Protein AF-A0A6L7XJZ7-F1 (afdb_monomer_lite)

Foldseek 3Di:
DPPPPPVVVVLLLVLLLLLLLLLLLLVLCCVLPVDPLSVVLNVLSVVVNVVSVDDCVSSVVSSVVSVVVNVVCVVVVVVVVSVVSSVVSVVCSVVVND

Radius of gyration: 14.17 Å; chains: 1; bounding box: 45×24×31 Å

Structure (mmCIF, N/CA/C/O backbone):
data_AF-A0A6L7XJZ7-F1
#
_entry.id   AF-A0A6L7XJZ7-F1
#
loop_
_atom_site.group_PDB
_atom_site.id
_atom_site.type_symbol
_atom_site.label_atom_id
_atom_site.label_alt_id
_atom_site.label_comp_id
_atom_site.label_asym_id
_atom_site.label_entity_id
_atom_site.label_seq_id
_atom_site.pdbx_PDB_ins_code
_atom_site.Cartn_x
_atom_site.Cartn_y
_atom_site.Cartn_z
_atom_site.occupancy
_atom_site.B_iso_or_equiv
_atom_site.auth_seq_id
_atom_site.auth_comp_id
_atom_site.auth_asym_id
_atom_site.auth_atom_id
_atom_site.pdbx_PDB_model_num
ATOM 1 N N . MET A 1 1 ? -33.618 -12.053 13.896 1.00 39.66 1 MET A N 1
ATOM 2 C CA . MET A 1 1 ? -32.439 -11.313 14.393 1.00 39.66 1 MET A CA 1
ATOM 3 C C . MET A 1 1 ? -31.225 -11.813 13.624 1.00 39.66 1 MET A C 1
ATOM 5 O O . MET A 1 1 ? -30.716 -12.877 13.938 1.00 39.66 1 MET A O 1
ATOM 9 N N . THR A 1 2 ? -30.843 -11.123 12.552 1.00 51.75 2 THR A N 1
ATOM 10 C CA . THR A 1 2 ? -29.673 -11.455 11.719 1.00 51.75 2 THR A CA 1
ATOM 11 C C . THR A 1 2 ? -28.478 -10.741 12.333 1.00 51.75 2 THR A C 1
ATOM 13 O O . THR A 1 2 ? -28.584 -9.536 12.511 1.00 51.75 2 THR A O 1
ATOM 16 N N . ALA A 1 3 ? -27.410 -11.445 12.719 1.00 43.41 3 ALA A N 1
ATOM 17 C CA . ALA A 1 3 ? -26.246 -10.866 13.397 1.00 43.41 3 ALA A CA 1
ATOM 18 C C . ALA A 1 3 ? -25.547 -9.819 12.499 1.00 43.41 3 ALA A C 1
ATOM 20 O O . ALA A 1 3 ? -24.794 -10.208 11.606 1.00 43.41 3 ALA A O 1
ATOM 21 N N . PRO A 1 4 ? -25.753 -8.502 12.709 1.00 54.75 4 PRO A N 1
ATOM 22 C CA . PRO A 1 4 ? -25.182 -7.467 11.847 1.00 54.75 4 PRO A CA 1
ATOM 23 C C . PRO A 1 4 ? -23.680 -7.285 12.115 1.00 54.75 4 PRO A C 1
ATOM 25 O O . PRO A 1 4 ? -22.948 -6.805 11.262 1.00 54.75 4 PRO A O 1
ATOM 28 N N . GLY A 1 5 ? -23.204 -7.705 13.295 1.00 55.59 5 GLY A N 1
ATOM 29 C CA . GLY A 1 5 ? -21.840 -7.443 13.756 1.00 55.59 5 GLY A CA 1
ATOM 30 C C . GLY A 1 5 ? -20.738 -8.242 13.055 1.00 55.59 5 GLY A C 1
ATOM 31 O O . GLY A 1 5 ? -19.598 -7.792 13.049 1.00 55.59 5 GLY A O 1
ATOM 32 N N . LEU A 1 6 ? -21.041 -9.398 12.448 1.00 55.31 6 LEU A N 1
ATOM 33 C CA . LEU A 1 6 ? -20.004 -10.231 11.820 1.00 55.31 6 LEU A CA 1
ATOM 34 C C . LEU A 1 6 ? -19.610 -9.724 10.425 1.00 55.31 6 LEU A C 1
ATOM 36 O O . LEU A 1 6 ? -18.431 -9.725 10.087 1.00 55.31 6 LEU A O 1
ATOM 40 N N . ALA A 1 7 ? -20.585 -9.267 9.633 1.00 59.44 7 ALA A N 1
ATOM 41 C CA . ALA A 1 7 ? -20.337 -8.756 8.284 1.00 59.44 7 ALA A CA 1
ATOM 42 C C . ALA A 1 7 ? -19.469 -7.488 8.330 1.00 59.44 7 ALA A C 1
ATOM 44 O O . ALA A 1 7 ? -18.431 -7.430 7.678 1.00 59.44 7 ALA A O 1
ATOM 45 N N . THR A 1 8 ? -19.807 -6.548 9.216 1.00 64.56 8 THR A N 1
ATOM 46 C CA . THR A 1 8 ? -19.065 -5.290 9.382 1.00 64.56 8 THR A CA 1
ATOM 47 C C . THR A 1 8 ? -17.651 -5.509 9.929 1.00 64.56 8 THR A C 1
ATOM 49 O O . THR A 1 8 ? -16.721 -4.805 9.540 1.00 64.56 8 THR A O 1
ATOM 52 N N . ALA A 1 9 ? -17.447 -6.507 10.797 1.00 59.72 9 ALA A N 1
ATOM 53 C CA . ALA A 1 9 ? -16.117 -6.847 11.305 1.00 59.72 9 ALA A CA 1
ATOM 54 C C . ALA A 1 9 ? -15.210 -7.445 10.215 1.00 59.72 9 ALA A C 1
ATOM 56 O O . ALA A 1 9 ? -14.032 -7.097 10.139 1.00 59.72 9 ALA A O 1
ATOM 57 N N . VAL A 1 10 ? -15.753 -8.297 9.337 1.00 66.38 10 VAL A N 1
ATOM 58 C CA . VAL A 1 10 ? -15.009 -8.869 8.201 1.00 66.38 10 VAL A CA 1
ATOM 59 C C . VAL A 1 10 ? -14.686 -7.798 7.160 1.00 66.38 10 VAL A C 1
ATOM 61 O O . VAL A 1 10 ? -13.556 -7.749 6.676 1.00 66.38 10 VAL A O 1
ATOM 64 N N . GLU A 1 11 ? -15.631 -6.904 6.860 1.00 69.69 11 GLU A N 1
ATOM 65 C CA . GLU A 1 11 ? -15.401 -5.755 5.975 1.00 69.69 11 GLU A CA 1
ATOM 66 C C . GLU A 1 11 ? -14.305 -4.837 6.534 1.00 69.69 11 GLU A C 1
ATOM 68 O O . GLU A 1 11 ? -13.398 -4.442 5.803 1.00 69.69 11 GLU A O 1
ATOM 73 N N . THR A 1 12 ? -14.314 -4.579 7.846 1.00 73.56 12 THR A N 1
ATOM 74 C CA . THR A 1 12 ? -13.287 -3.768 8.520 1.00 73.56 12 THR A CA 1
ATOM 75 C C . THR A 1 12 ? -11.917 -4.452 8.502 1.00 73.56 12 THR A C 1
ATOM 77 O O . THR A 1 12 ? -10.911 -3.797 8.232 1.00 73.56 12 THR A O 1
ATOM 80 N N . ALA A 1 13 ? -11.855 -5.768 8.727 1.00 71.88 13 ALA A N 1
ATOM 81 C CA . ALA A 1 13 ? -10.607 -6.529 8.667 1.00 71.88 13 ALA A CA 1
ATOM 82 C C . ALA A 1 13 ? -10.023 -6.571 7.244 1.00 71.88 13 ALA A C 1
ATOM 84 O O . ALA A 1 13 ? -8.824 -6.362 7.060 1.00 71.88 13 ALA A O 1
ATOM 85 N N . ALA A 1 14 ? -10.863 -6.785 6.226 1.00 80.25 14 ALA A N 1
ATOM 86 C CA . ALA A 1 14 ? -10.446 -6.754 4.826 1.00 80.25 14 ALA A CA 1
ATOM 87 C C . ALA A 1 14 ? -9.974 -5.352 4.410 1.00 80.25 14 ALA A C 1
ATOM 89 O O . ALA A 1 14 ? -8.941 -5.214 3.752 1.00 80.25 14 ALA A O 1
ATOM 90 N N . HIS A 1 15 ? -10.687 -4.311 4.846 1.00 83.12 15 HIS A N 1
ATOM 91 C CA . HIS A 1 15 ? -10.302 -2.924 4.613 1.00 83.12 15 HIS A CA 1
ATOM 92 C C . HIS A 1 15 ? -8.965 -2.588 5.288 1.00 83.12 15 HIS A C 1
ATOM 94 O O . HIS A 1 15 ? -8.067 -2.036 4.652 1.00 83.12 15 HIS A O 1
ATOM 100 N N . GLY A 1 16 ? -8.786 -2.997 6.545 1.00 82.56 16 GLY A N 1
ATOM 101 C CA . GLY A 1 16 ? -7.538 -2.824 7.280 1.00 82.56 16 GLY A CA 1
ATOM 102 C C . GLY A 1 16 ? -6.355 -3.539 6.628 1.00 82.56 16 GLY A C 1
ATOM 103 O O . GLY A 1 16 ? -5.291 -2.944 6.458 1.00 82.56 16 GLY A O 1
ATOM 104 N N . ALA A 1 17 ? -6.553 -4.778 6.169 1.00 85.56 17 ALA A N 1
ATOM 105 C CA . ALA A 1 17 ? -5.543 -5.525 5.422 1.00 85.56 17 ALA A CA 1
ATOM 106 C C . ALA A 1 17 ? -5.196 -4.854 4.080 1.00 85.56 17 ALA A C 1
ATOM 108 O O . ALA A 1 17 ? -4.036 -4.857 3.666 1.00 85.56 17 ALA A O 1
ATOM 109 N N . HIS A 1 18 ? -6.169 -4.242 3.401 1.00 88.62 18 HIS A N 1
ATOM 110 C CA . HIS A 1 18 ? -5.912 -3.489 2.176 1.00 88.62 18 HIS A CA 1
ATOM 111 C C . HIS A 1 18 ? -5.090 -2.216 2.437 1.00 88.62 18 HIS A C 1
ATOM 113 O O . HIS A 1 18 ? -4.105 -1.973 1.739 1.00 88.62 18 HIS A O 1
ATOM 119 N N . LEU A 1 19 ? -5.428 -1.439 3.474 1.00 87.62 19 LEU A N 1
ATOM 120 C CA . LEU A 1 19 ? -4.651 -0.261 3.886 1.00 87.62 19 LEU A CA 1
ATOM 121 C C . LEU A 1 19 ? -3.211 -0.639 4.261 1.00 87.62 19 LEU A C 1
ATOM 123 O O . LEU A 1 19 ? -2.261 0.019 3.835 1.00 87.62 19 LEU A O 1
ATOM 127 N N . ALA A 1 20 ? -3.046 -1.737 4.998 1.00 89.25 20 ALA A N 1
ATOM 128 C CA . ALA A 1 20 ? -1.749 -2.301 5.350 1.00 89.25 20 ALA A CA 1
ATOM 129 C C . ALA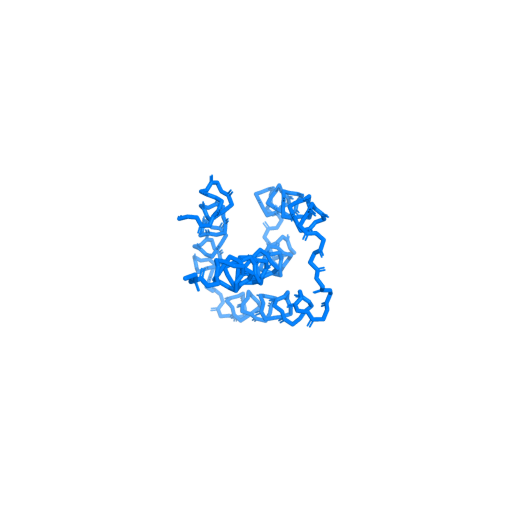 A 1 20 ? -0.937 -2.709 4.105 1.00 89.25 20 ALA A C 1
ATOM 131 O O . ALA A 1 20 ? 0.235 -2.351 3.972 1.00 89.25 20 ALA A O 1
ATOM 132 N N . TRP A 1 21 ? -1.570 -3.380 3.139 1.00 92.81 21 TRP A N 1
ATOM 133 C CA . TRP A 1 21 ? -0.941 -3.713 1.858 1.00 92.81 21 TRP A CA 1
ATOM 134 C C . TRP A 1 21 ? -0.483 -2.461 1.099 1.00 92.81 21 TRP A C 1
ATOM 136 O O . TRP A 1 21 ? 0.656 -2.400 0.627 1.00 92.81 21 TRP A O 1
ATOM 146 N N . CYS A 1 22 ? -1.331 -1.434 1.042 1.00 92.50 22 CYS A N 1
ATOM 147 C CA . CYS A 1 22 ? -1.006 -0.157 0.417 1.00 92.50 22 CYS A CA 1
ATOM 148 C C . CYS A 1 22 ? 0.168 0.558 1.090 1.00 92.50 22 CYS A C 1
ATOM 150 O O . CYS A 1 22 ? 0.975 1.184 0.397 1.00 92.50 22 CYS A O 1
ATOM 152 N N . ALA A 1 23 ? 0.310 0.435 2.412 1.00 89.88 23 ALA A N 1
ATOM 153 C CA . ALA A 1 23 ? 1.465 0.963 3.130 1.00 89.88 23 ALA A CA 1
ATOM 154 C C . ALA A 1 23 ? 2.745 0.246 2.684 1.00 89.88 23 ALA A C 1
ATOM 156 O O . ALA A 1 23 ? 3.703 0.903 2.285 1.00 89.88 23 ALA A O 1
ATOM 157 N N . GLY A 1 24 ? 2.732 -1.088 2.629 1.00 91.12 24 GLY A N 1
ATOM 158 C CA . GLY A 1 24 ? 3.881 -1.866 2.159 1.00 91.12 24 GLY A CA 1
ATOM 159 C C . GLY A 1 24 ? 4.319 -1.519 0.730 1.00 91.12 24 GLY A C 1
ATOM 160 O O . GLY A 1 24 ? 5.511 -1.364 0.469 1.00 91.12 24 GLY A O 1
ATOM 161 N N . VAL A 1 25 ? 3.368 -1.342 -0.193 1.00 91.38 25 VAL A N 1
ATOM 162 C CA . VAL A 1 25 ? 3.672 -0.921 -1.574 1.00 91.38 25 VAL A CA 1
ATOM 163 C C . VAL A 1 25 ? 4.264 0.488 -1.618 1.00 91.38 25 VAL A C 1
ATOM 165 O O . VAL A 1 25 ? 5.249 0.721 -2.318 1.00 91.38 25 VAL A O 1
ATOM 168 N N . SER A 1 26 ? 3.682 1.420 -0.859 1.00 90.19 26 SER A N 1
ATOM 169 C CA . SER A 1 26 ? 4.112 2.822 -0.828 1.00 90.19 26 SER A CA 1
ATOM 170 C C . SER A 1 26 ? 5.510 2.998 -0.237 1.00 90.19 26 SER A C 1
ATOM 172 O O . SER A 1 26 ? 6.241 3.866 -0.699 1.00 90.19 26 SER A O 1
ATOM 174 N N . GLU A 1 27 ? 5.903 2.168 0.736 1.00 90.12 27 GLU A N 1
ATOM 175 C CA . GLU A 1 27 ? 7.257 2.171 1.315 1.00 90.12 27 GLU A CA 1
ATOM 176 C C . GLU A 1 27 ? 8.309 1.903 0.239 1.00 90.12 27 GLU A C 1
ATOM 178 O O . GLU A 1 27 ? 9.172 2.736 -0.023 1.00 90.12 27 GLU A O 1
ATOM 183 N N . VAL A 1 28 ? 8.168 0.773 -0.456 1.00 89.38 28 VAL A N 1
ATOM 184 C CA . VAL A 1 28 ? 9.111 0.351 -1.497 1.00 89.38 28 VAL A CA 1
ATOM 185 C C . VAL A 1 28 ? 9.105 1.327 -2.668 1.00 89.38 28 VAL A C 1
ATOM 187 O O . VAL A 1 28 ? 10.154 1.638 -3.225 1.00 89.38 28 VAL A O 1
ATOM 190 N N . ALA A 1 29 ? 7.933 1.838 -3.047 1.00 85.50 29 ALA A N 1
ATOM 191 C CA . ALA A 1 29 ? 7.848 2.820 -4.118 1.00 85.50 29 ALA A CA 1
ATOM 192 C C . ALA A 1 29 ? 8.508 4.158 -3.755 1.00 85.50 29 ALA A C 1
ATOM 194 O O . ALA A 1 29 ? 9.094 4.804 -4.625 1.00 85.50 29 ALA A O 1
ATOM 195 N N . SER A 1 30 ? 8.434 4.563 -2.484 1.00 84.62 30 SER A N 1
ATOM 196 C CA . SER A 1 30 ? 9.122 5.754 -1.986 1.00 84.62 30 SER A CA 1
ATOM 197 C C . SER A 1 30 ? 10.639 5.589 -2.055 1.00 84.62 30 SER A C 1
ATOM 199 O O . SER A 1 30 ? 11.319 6.527 -2.456 1.00 84.62 30 SER A O 1
ATOM 201 N N . GLU A 1 31 ? 11.160 4.409 -1.706 1.00 84.00 31 GLU A N 1
ATOM 202 C CA . GLU A 1 31 ? 12.593 4.091 -1.789 1.00 84.00 31 GLU A CA 1
ATOM 203 C C . GLU A 1 31 ? 13.096 4.045 -3.238 1.00 84.00 31 GLU A C 1
ATOM 205 O O . GLU A 1 31 ? 14.179 4.541 -3.535 1.00 84.00 31 GLU A O 1
ATOM 210 N N . ALA A 1 32 ? 12.314 3.453 -4.145 1.00 74.62 32 ALA A N 1
ATOM 211 C CA . ALA A 1 32 ? 12.732 3.232 -5.528 1.00 74.62 32 ALA A CA 1
ATOM 212 C C . ALA A 1 32 ? 12.680 4.495 -6.401 1.00 74.62 32 ALA A C 1
ATOM 214 O O . ALA A 1 32 ? 13.441 4.602 -7.359 1.00 74.62 32 ALA A O 1
ATOM 215 N N . SER A 1 33 ? 11.760 5.422 -6.116 1.00 64.62 33 SER A N 1
ATOM 216 C CA . SER A 1 33 ? 11.384 6.471 -7.072 1.00 64.62 33 SER A CA 1
ATOM 217 C C . SER A 1 33 ? 11.499 7.902 -6.536 1.00 64.62 33 SER A C 1
ATOM 219 O O . SER A 1 33 ? 11.1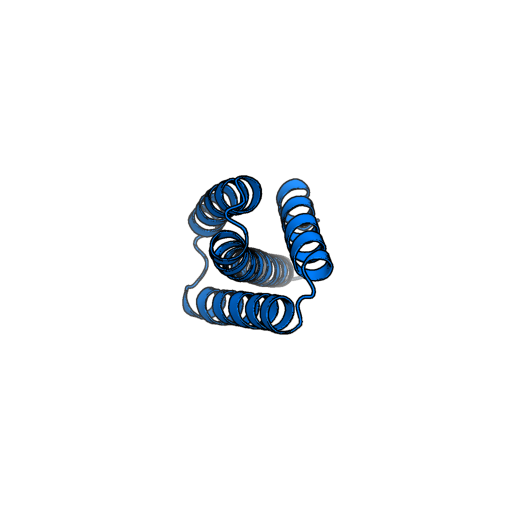06 8.817 -7.260 1.00 64.62 33 SER A O 1
ATOM 221 N N . ASP A 1 34 ? 11.957 8.100 -5.291 1.00 61.38 34 ASP A N 1
ATOM 222 C CA . ASP A 1 34 ? 12.018 9.402 -4.592 1.00 61.38 34 ASP A CA 1
ATOM 223 C C . ASP A 1 34 ? 10.750 10.257 -4.818 1.00 61.38 34 ASP A C 1
ATOM 225 O O . ASP A 1 34 ? 10.770 11.441 -5.163 1.00 61.38 34 ASP A O 1
ATOM 229 N N . SER A 1 35 ? 9.588 9.599 -4.749 1.00 65.50 35 SER A N 1
ATOM 230 C CA . SER A 1 35 ? 8.328 10.187 -5.197 1.00 65.50 35 SER A CA 1
ATOM 231 C C . SER A 1 35 ? 7.605 10.861 -4.038 1.00 65.50 35 SER A C 1
ATOM 233 O O . SER A 1 35 ? 7.091 10.191 -3.140 1.00 65.50 35 SER A O 1
ATOM 235 N N . ALA A 1 36 ? 7.448 12.187 -4.110 1.00 72.94 36 ALA A N 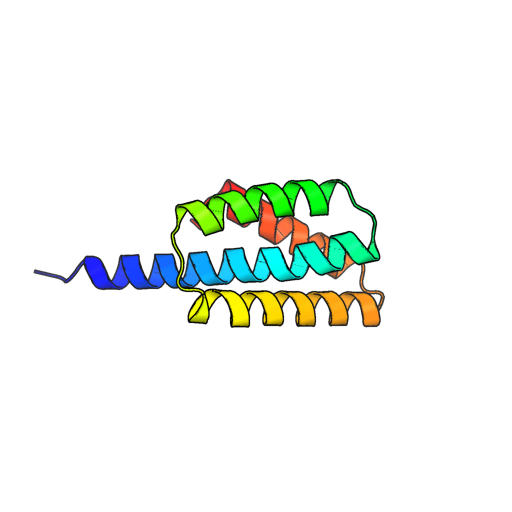1
ATOM 236 C CA . ALA A 1 36 ? 6.616 12.954 -3.176 1.00 72.94 36 ALA A CA 1
ATOM 237 C C . ALA A 1 36 ? 5.199 12.358 -3.012 1.00 72.94 36 ALA A C 1
ATOM 239 O O . ALA A 1 36 ? 4.618 12.411 -1.928 1.00 72.94 36 ALA A O 1
ATOM 240 N N . ALA A 1 37 ? 4.662 11.724 -4.063 1.00 71.31 37 ALA A N 1
ATOM 241 C CA . ALA A 1 37 ? 3.360 11.064 -4.034 1.00 71.31 37 ALA A CA 1
ATOM 242 C C .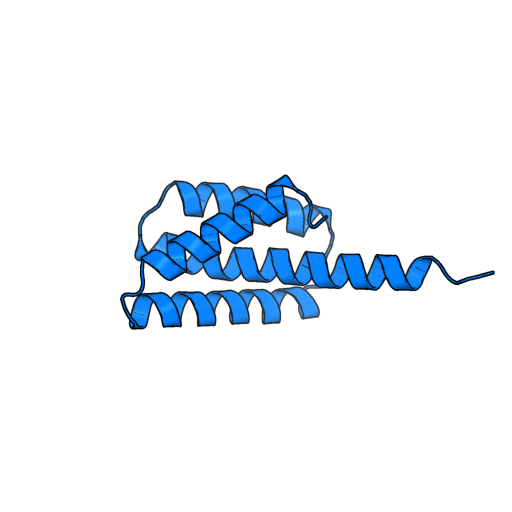 ALA A 1 37 ? 3.323 9.827 -3.117 1.00 71.31 37 ALA A C 1
ATOM 244 O O . ALA A 1 37 ? 2.310 9.608 -2.450 1.00 71.31 37 ALA A O 1
ATOM 245 N N . ALA A 1 38 ? 4.404 9.041 -3.058 1.00 77.75 38 ALA A N 1
ATOM 246 C CA . ALA A 1 38 ? 4.506 7.878 -2.177 1.00 77.75 38 ALA A CA 1
ATOM 247 C C . ALA A 1 38 ? 4.606 8.309 -0.703 1.00 77.75 38 ALA A C 1
ATOM 249 O O . ALA A 1 38 ? 3.905 7.759 0.147 1.00 77.75 38 ALA A O 1
ATOM 250 N N . SER A 1 39 ? 5.372 9.368 -0.417 1.00 77.50 39 SER A N 1
ATOM 251 C CA . SER A 1 39 ? 5.491 9.955 0.926 1.00 77.50 39 SER A CA 1
ATOM 252 C C . SER A 1 39 ? 4.168 10.525 1.447 1.00 77.50 39 SER A C 1
ATOM 254 O O . SER A 1 39 ? 3.771 10.235 2.576 1.00 77.50 39 SER A O 1
ATOM 256 N N . THR A 1 40 ? 3.436 11.298 0.630 1.00 83.25 40 THR A N 1
ATOM 257 C CA . THR A 1 40 ? 2.102 11.804 1.011 1.00 83.25 40 THR A CA 1
ATOM 258 C C . THR A 1 40 ? 1.124 10.661 1.285 1.00 83.25 40 THR A C 1
ATOM 260 O O . THR A 1 40 ? 0.370 10.710 2.259 1.00 83.25 40 THR A O 1
ATOM 263 N N . LEU A 1 41 ? 1.151 9.615 0.454 1.00 82.19 41 LEU A N 1
ATOM 264 C CA . LEU A 1 41 ? 0.293 8.445 0.615 1.00 82.19 41 LEU A CA 1
ATOM 265 C C . LEU A 1 41 ? 0.614 7.678 1.907 1.00 82.19 41 LEU A C 1
ATOM 267 O O . LEU A 1 41 ? -0.303 7.314 2.640 1.00 82.19 41 LEU A O 1
ATOM 271 N N . MET A 1 42 ? 1.897 7.507 2.235 1.00 82.38 42 MET A N 1
ATOM 272 C CA . MET A 1 42 ? 2.335 6.859 3.474 1.00 82.38 42 MET A CA 1
ATOM 273 C C . MET A 1 42 ? 1.832 7.572 4.731 1.00 82.38 42 MET A C 1
ATOM 275 O O . MET A 1 42 ? 1.325 6.924 5.649 1.00 82.38 42 MET A O 1
ATOM 279 N N . SER A 1 43 ? 1.925 8.903 4.773 1.00 84.88 43 SER A N 1
ATOM 280 C CA . SER A 1 43 ? 1.406 9.688 5.899 1.00 84.88 43 SER A CA 1
ATOM 281 C C . SER A 1 43 ? -0.102 9.494 6.078 1.00 84.88 43 SER A C 1
ATOM 283 O O . SER A 1 43 ? -0.564 9.266 7.195 1.00 84.88 43 SER A O 1
ATOM 285 N N . ALA A 1 44 ? -0.868 9.506 4.983 1.00 83.88 44 ALA A N 1
ATOM 286 C CA . ALA A 1 44 ? -2.312 9.286 5.028 1.00 83.88 44 ALA A CA 1
ATOM 287 C C . ALA A 1 44 ? -2.679 7.864 5.495 1.00 83.88 44 ALA A C 1
ATOM 289 O O . ALA A 1 44 ? -3.598 7.690 6.298 1.00 83.88 44 ALA A O 1
ATOM 290 N N . LEU A 1 45 ? -1.935 6.852 5.038 1.00 83.19 45 LEU A N 1
ATOM 291 C CA . LEU A 1 45 ? -2.135 5.454 5.424 1.00 83.19 45 LEU A CA 1
ATOM 292 C C . LEU A 1 45 ? -1.835 5.219 6.906 1.00 83.19 45 LEU A C 1
ATOM 294 O O . LEU A 1 45 ? -2.627 4.572 7.586 1.00 83.19 45 LEU A O 1
ATOM 298 N N . ARG A 1 46 ? -0.741 5.784 7.433 1.00 82.62 46 ARG A N 1
ATOM 299 C CA . ARG A 1 46 ? -0.392 5.665 8.858 1.00 82.62 46 ARG A CA 1
ATOM 300 C C . ARG A 1 46 ? -1.458 6.268 9.768 1.00 82.62 46 ARG A C 1
ATOM 302 O O . ARG A 1 46 ? -1.810 5.638 10.761 1.00 82.62 46 ARG A O 1
ATOM 309 N N . MET A 1 47 ? -2.004 7.436 9.415 1.00 83.56 47 MET A N 1
ATOM 310 C CA . MET A 1 47 ? -3.109 8.029 10.180 1.00 83.56 47 MET A CA 1
ATOM 311 C C . MET A 1 47 ? -4.335 7.110 10.187 1.00 83.56 47 MET A C 1
ATOM 313 O O . MET A 1 47 ? -4.861 6.811 11.254 1.00 83.56 47 MET A O 1
ATOM 317 N N . ARG A 1 48 ? -4.749 6.589 9.022 1.00 81.12 48 ARG A N 1
ATOM 318 C CA . ARG A 1 48 ? -5.921 5.702 8.928 1.00 81.12 48 ARG A CA 1
ATOM 319 C C . ARG A 1 48 ? -5.743 4.365 9.639 1.00 81.12 48 ARG A C 1
ATOM 321 O O . ARG A 1 48 ? -6.668 3.911 10.300 1.00 81.12 48 ARG A O 1
ATOM 328 N N . ILE A 1 49 ? -4.568 3.746 9.544 1.00 78.62 49 ILE A N 1
ATOM 329 C CA . ILE A 1 49 ? -4.268 2.501 10.267 1.00 78.62 49 ILE A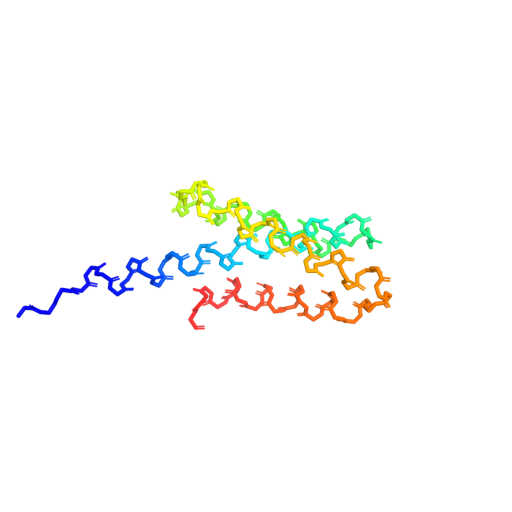 CA 1
ATOM 330 C C . ILE A 1 49 ? -4.300 2.743 11.784 1.00 78.62 49 ILE A C 1
ATOM 332 O O . ILE A 1 49 ? -4.871 1.934 12.513 1.00 78.62 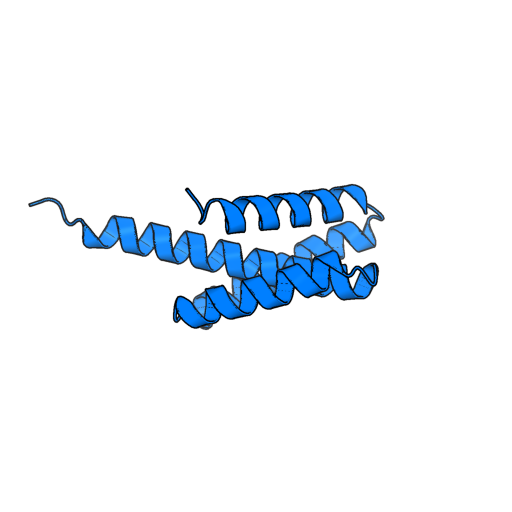49 ILE A O 1
ATOM 336 N N . GLY A 1 50 ? -3.746 3.869 12.252 1.00 76.56 50 GLY A N 1
ATOM 337 C CA . GLY A 1 50 ? -3.775 4.256 13.665 1.00 76.56 50 GLY A CA 1
ATOM 338 C C . GLY A 1 50 ? -5.186 4.536 14.195 1.00 76.56 50 GLY A C 1
ATOM 339 O O . GLY A 1 50 ? -5.510 4.126 15.307 1.00 76.56 50 GLY A O 1
ATOM 340 N N . GLU A 1 51 ? -6.043 5.175 13.394 1.00 82.50 51 GLU A N 1
ATOM 341 C CA . GLU A 1 51 ? -7.458 5.407 13.730 1.00 82.50 51 GLU A CA 1
ATOM 342 C C . GLU A 1 51 ? -8.254 4.103 13.866 1.00 82.50 51 GLU A C 1
ATOM 344 O O . GLU A 1 51 ? -9.119 3.995 14.731 1.00 82.50 51 GLU A O 1
ATOM 349 N N . LEU A 1 52 ? -7.962 3.111 13.021 1.00 75.69 52 LEU A N 1
ATOM 350 C CA . LEU A 1 52 ? -8.699 1.847 12.977 1.00 75.69 52 LEU A CA 1
ATOM 351 C C . LEU A 1 52 ? -8.283 0.848 14.069 1.00 75.69 52 LEU A C 1
ATOM 353 O O . LEU A 1 52 ? -8.905 -0.207 14.162 1.00 75.69 52 LEU A O 1
ATOM 357 N N . GLN A 1 53 ? -7.256 1.160 14.875 1.00 77.50 53 GLN A N 1
ATOM 358 C CA . GLN A 1 53 ? -6.721 0.288 15.937 1.00 77.50 53 GLN A CA 1
ATOM 359 C C . GLN A 1 53 ? -6.586 -1.181 15.494 1.00 77.50 53 GLN A C 1
ATOM 361 O O . GLN A 1 53 ? -6.966 -2.106 16.211 1.00 77.50 53 GLN A O 1
ATOM 366 N N . LEU A 1 54 ? -6.088 -1.390 14.273 1.00 71.75 54 LEU A N 1
ATOM 367 C CA . LEU A 1 54 ? -5.996 -2.718 13.674 1.00 71.75 54 LEU A CA 1
ATOM 368 C C . LEU A 1 54 ? -4.985 -3.584 14.431 1.00 71.75 54 LEU A C 1
ATOM 370 O O . LEU A 1 54 ? -3.908 -3.119 14.803 1.00 71.75 54 LEU A O 1
ATOM 374 N N . ASP A 1 55 ? -5.322 -4.860 14.610 1.00 78.75 55 ASP A N 1
ATOM 375 C CA . ASP A 1 55 ? -4.423 -5.835 15.220 1.00 78.75 55 ASP A CA 1
ATOM 376 C C . ASP A 1 55 ? -3.163 -6.013 14.354 1.00 78.75 55 ASP A C 1
ATOM 378 O O . ASP A 1 55 ? -3.245 -6.381 13.176 1.00 78.75 55 ASP A O 1
ATOM 382 N N . ALA A 1 56 ? -1.990 -5.770 14.947 1.00 77.12 56 ALA A N 1
ATOM 383 C CA . ALA A 1 56 ? -0.697 -5.889 14.278 1.00 77.12 56 ALA A CA 1
ATOM 384 C C . ALA A 1 56 ? -0.481 -7.279 13.651 1.00 77.12 56 ALA A C 1
ATOM 386 O O . ALA A 1 56 ? 0.085 -7.383 12.565 1.00 77.12 56 ALA A O 1
ATOM 387 N N . SER A 1 57 ? -1.021 -8.341 14.262 1.00 80.94 57 SER A N 1
ATOM 388 C CA . SER A 1 57 ? -0.924 -9.711 13.740 1.00 80.94 57 SER A CA 1
ATOM 389 C C . SER A 1 57 ? -1.600 -9.899 12.376 1.00 80.94 57 SER A C 1
ATOM 391 O O . SER A 1 57 ? -1.224 -10.797 11.621 1.00 80.94 57 SER A O 1
ATOM 393 N N . LEU A 1 58 ? -2.565 -9.040 12.031 1.00 75.25 58 LEU A N 1
ATOM 394 C CA . LEU A 1 58 ? -3.239 -9.015 10.730 1.00 75.25 58 LEU A CA 1
ATOM 395 C C . LEU A 1 58 ? -2.622 -7.981 9.779 1.00 75.25 58 LEU A C 1
ATOM 397 O O . LEU A 1 58 ? -2.618 -8.181 8.562 1.00 75.25 58 LEU A O 1
ATOM 401 N N . VAL A 1 59 ? -2.092 -6.887 10.328 1.00 82.19 59 VAL A N 1
ATOM 402 C CA . VAL A 1 59 ? -1.486 -5.783 9.571 1.00 82.19 59 VAL A CA 1
ATOM 403 C C . VAL A 1 59 ? -0.114 -6.168 9.022 1.00 82.19 59 VAL A C 1
ATOM 405 O O . VAL A 1 59 ? 0.123 -6.004 7.824 1.00 82.19 59 VAL A O 1
ATOM 408 N N . ASP A 1 60 ? 0.770 -6.727 9.847 1.00 88.19 60 ASP A N 1
ATOM 409 C CA . ASP A 1 60 ? 2.161 -7.009 9.469 1.00 88.19 60 ASP A CA 1
ATOM 410 C C . ASP A 1 60 ? 2.276 -7.951 8.255 1.00 88.19 60 ASP A C 1
ATOM 412 O O . ASP A 1 60 ? 3.005 -7.626 7.310 1.00 88.19 60 ASP A O 1
ATOM 416 N N . PRO A 1 61 ? 1.517 -9.067 8.164 1.00 90.44 61 PRO A N 1
ATOM 417 C CA . PRO A 1 61 ? 1.564 -9.932 6.985 1.00 90.44 61 PRO A CA 1
ATOM 418 C C . PRO A 1 61 ? 1.103 -9.223 5.708 1.00 90.44 61 PRO A C 1
ATOM 420 O O . PRO A 1 61 ? 1.620 -9.493 4.620 1.00 90.44 61 PRO A O 1
ATOM 423 N N . ALA A 1 62 ? 0.124 -8.322 5.818 1.00 89.25 62 ALA A N 1
ATOM 424 C CA . ALA A 1 62 ? -0.393 -7.571 4.683 1.00 89.25 62 ALA A CA 1
ATOM 425 C C . ALA A 1 62 ? 0.606 -6.506 4.209 1.00 89.25 62 ALA A C 1
ATOM 427 O O . ALA A 1 62 ? 0.825 -6.384 2.999 1.00 89.25 62 ALA A O 1
ATOM 428 N N . VAL A 1 63 ? 1.269 -5.814 5.143 1.00 91.00 63 VAL A N 1
ATOM 429 C CA . VAL A 1 63 ? 2.382 -4.898 4.855 1.00 91.00 63 VAL A CA 1
ATOM 430 C C . VAL A 1 63 ? 3.498 -5.638 4.119 1.00 91.00 63 VAL A C 1
ATOM 432 O O . VAL A 1 63 ? 3.883 -5.236 3.020 1.00 91.00 63 VAL A O 1
ATOM 435 N N . GLU A 1 64 ? 3.972 -6.762 4.658 1.00 94.31 64 GLU A N 1
ATOM 436 C CA . GLU A 1 64 ? 5.054 -7.542 4.046 1.00 94.31 64 GLU A CA 1
ATOM 437 C C . GLU A 1 64 ? 4.669 -8.101 2.669 1.00 94.31 64 GLU A C 1
ATOM 439 O O . GLU A 1 64 ? 5.477 -8.109 1.732 1.00 94.31 64 GLU A O 1
ATOM 444 N N . LYS A 1 65 ? 3.405 -8.502 2.492 1.00 93.56 65 LYS A N 1
ATOM 445 C CA . LYS A 1 65 ? 2.867 -8.887 1.180 1.00 93.56 65 LYS A CA 1
ATOM 446 C C . LYS A 1 65 ? 2.903 -7.719 0.188 1.00 93.56 65 LYS A C 1
ATOM 448 O O . LYS A 1 65 ? 3.271 -7.927 -0.970 1.00 93.56 65 LYS A O 1
ATOM 453 N N . GLY A 1 66 ? 2.546 -6.512 0.626 1.00 93.06 66 GLY A N 1
ATOM 454 C CA . GLY A 1 66 ? 2.633 -5.286 -0.171 1.00 93.06 66 GLY A CA 1
ATOM 455 C C . GLY A 1 66 ? 4.063 -4.976 -0.599 1.00 93.06 66 GLY A C 1
ATOM 456 O O . GLY A 1 66 ? 4.328 -4.808 -1.791 1.00 93.06 66 GLY A O 1
ATOM 457 N N . LYS A 1 67 ? 5.007 -5.019 0.349 1.00 93.88 67 LYS A N 1
ATOM 458 C CA . LYS A 1 67 ? 6.437 -4.818 0.072 1.00 93.88 67 LYS A CA 1
ATOM 459 C C . LYS A 1 67 ? 6.957 -5.821 -0.947 1.00 93.88 67 LYS A C 1
ATOM 461 O O . LYS A 1 67 ? 7.624 -5.440 -1.905 1.00 93.88 67 LYS A O 1
ATOM 466 N N . ARG A 1 68 ? 6.630 -7.108 -0.785 1.00 95.19 68 ARG A N 1
ATOM 467 C CA . ARG A 1 68 ? 7.065 -8.159 -1.716 1.00 95.19 68 ARG A CA 1
ATOM 468 C C . ARG A 1 68 ? 6.537 -7.927 -3.133 1.00 95.19 68 ARG A C 1
ATOM 470 O O . ARG A 1 68 ? 7.299 -8.082 -4.082 1.00 95.19 68 ARG A O 1
ATOM 477 N N . ALA A 1 69 ? 5.267 -7.543 -3.277 1.00 92.56 69 ALA A N 1
ATOM 478 C CA . ALA A 1 69 ? 4.678 -7.237 -4.579 1.00 92.56 69 ALA A CA 1
ATOM 479 C C . ALA A 1 69 ? 5.372 -6.039 -5.246 1.00 92.56 69 ALA A C 1
ATOM 481 O O . ALA A 1 69 ? 5.798 -6.139 -6.393 1.00 92.56 69 ALA A O 1
ATOM 482 N N . ALA A 1 70 ? 5.565 -4.943 -4.508 1.00 90.25 70 ALA A N 1
ATOM 483 C CA . ALA A 1 70 ? 6.247 -3.757 -5.017 1.00 90.25 70 ALA A CA 1
ATOM 484 C C . ALA A 1 70 ? 7.707 -4.032 -5.403 1.00 90.25 70 ALA A C 1
ATOM 486 O O . ALA A 1 70 ? 8.149 -3.610 -6.470 1.00 90.25 70 ALA A O 1
ATOM 487 N N . ARG A 1 71 ? 8.437 -4.807 -4.589 1.00 92.19 71 ARG A N 1
ATOM 488 C CA . ARG A 1 71 ? 9.807 -5.238 -4.910 1.00 92.19 71 ARG A CA 1
ATOM 489 C C . ARG A 1 71 ? 9.852 -6.100 -6.165 1.00 92.19 71 ARG A C 1
ATOM 491 O O . ARG A 1 71 ? 10.779 -5.952 -6.949 1.00 92.19 71 ARG A O 1
ATOM 498 N N . ALA A 1 72 ? 8.863 -6.969 -6.379 1.00 93.19 72 ALA A N 1
ATOM 499 C CA . ALA A 1 72 ? 8.776 -7.764 -7.600 1.00 93.19 72 ALA A CA 1
ATOM 500 C C . ALA A 1 72 ? 8.542 -6.885 -8.841 1.00 93.19 72 ALA A C 1
ATOM 502 O O . ALA A 1 72 ? 9.190 -7.109 -9.858 1.00 93.19 72 ALA A O 1
ATOM 503 N N . TYR A 1 73 ? 7.683 -5.860 -8.754 1.00 89.44 73 TYR A N 1
ATOM 504 C CA . TYR A 1 73 ? 7.492 -4.899 -9.849 1.00 89.44 73 TYR A CA 1
ATOM 505 C C . TYR A 1 73 ? 8.773 -4.115 -10.147 1.00 89.44 73 TYR A C 1
ATOM 507 O O . TYR A 1 73 ? 9.169 -4.011 -11.304 1.00 89.44 73 TYR A O 1
ATOM 515 N N . ALA A 1 74 ? 9.456 -3.625 -9.107 1.00 87.00 74 ALA A N 1
ATOM 516 C CA . ALA A 1 74 ? 10.721 -2.910 -9.255 1.00 87.00 74 ALA A CA 1
ATOM 517 C C . ALA A 1 74 ? 11.820 -3.806 -9.854 1.00 87.00 74 ALA A C 1
ATOM 519 O O . ALA A 1 74 ? 12.512 -3.393 -10.780 1.00 87.00 74 ALA A O 1
ATOM 520 N N . ALA A 1 75 ? 11.941 -5.054 -9.389 1.00 89.44 75 ALA A N 1
ATOM 521 C CA . ALA A 1 75 ? 12.901 -6.022 -9.922 1.00 89.44 75 ALA A CA 1
ATOM 522 C C . ALA A 1 75 ? 12.617 -6.405 -11.385 1.00 89.44 75 ALA A C 1
ATOM 524 O O . ALA A 1 75 ? 13.546 -6.718 -12.124 1.00 89.44 75 ALA A O 1
ATOM 525 N N . ALA A 1 76 ? 11.350 -6.366 -11.805 1.00 90.69 76 ALA A N 1
ATOM 526 C CA . ALA A 1 76 ? 10.950 -6.562 -13.195 1.00 90.69 76 ALA A CA 1
ATOM 527 C C . ALA A 1 76 ? 11.156 -5.312 -14.076 1.00 90.69 76 ALA A C 1
ATOM 529 O O . ALA A 1 76 ? 11.017 -5.411 -15.291 1.00 90.69 76 ALA A O 1
ATOM 530 N N . GLY A 1 77 ? 11.467 -4.146 -13.492 1.00 89.50 77 GLY A N 1
ATOM 531 C CA . GLY A 1 77 ? 11.502 -2.864 -14.207 1.00 89.50 77 GLY A CA 1
ATOM 532 C C . GLY A 1 77 ? 10.113 -2.334 -14.596 1.00 89.50 77 GLY A C 1
ATOM 533 O O . GLY A 1 77 ? 10.002 -1.428 -15.418 1.00 89.50 77 GLY A O 1
ATOM 534 N N . ASP A 1 78 ? 9.043 -2.877 -14.010 1.00 90.50 78 ASP A N 1
ATOM 535 C CA . ASP A 1 78 ? 7.651 -2.544 -14.328 1.00 90.50 78 ASP A CA 1
ATOM 536 C C . ASP A 1 78 ? 7.166 -1.312 -13.535 1.00 90.50 78 ASP A C 1
ATOM 538 O O . ASP A 1 78 ? 6.229 -1.374 -12.730 1.00 90.50 78 ASP A O 1
ATOM 542 N N . GLU A 1 79 ? 7.779 -0.151 -13.770 1.00 87.44 79 GLU A N 1
ATOM 543 C CA . GLU A 1 79 ? 7.434 1.109 -13.084 1.00 87.44 79 GLU A CA 1
ATOM 544 C C . GLU A 1 79 ? 5.963 1.515 -13.267 1.00 87.44 79 GLU A C 1
ATOM 546 O O . GLU A 1 79 ? 5.343 2.118 -12.387 1.00 87.44 79 GLU A O 1
ATOM 551 N N . SER A 1 80 ? 5.370 1.173 -14.412 1.00 89.19 80 SER A N 1
ATOM 552 C CA . SER A 1 80 ? 3.949 1.410 -14.677 1.00 89.19 80 SER A CA 1
ATOM 553 C C . SER A 1 80 ? 3.052 0.615 -13.725 1.00 89.19 80 SER A C 1
ATOM 555 O O . SER A 1 80 ? 2.127 1.192 -13.162 1.00 89.19 80 SER A O 1
ATOM 557 N N . ARG A 1 81 ? 3.378 -0.654 -13.426 1.00 88.44 81 ARG A N 1
ATOM 558 C CA . ARG A 1 81 ? 2.616 -1.451 -12.445 1.00 88.44 81 ARG A CA 1
ATOM 559 C C . ARG A 1 81 ? 2.709 -0.873 -11.040 1.00 88.44 81 ARG A C 1
ATOM 561 O O . ARG A 1 81 ? 1.737 -0.920 -10.290 1.00 88.44 81 ARG A O 1
ATOM 568 N N . LEU A 1 82 ? 3.870 -0.328 -10.681 1.00 85.50 82 LEU A N 1
ATOM 569 C CA . LEU A 1 82 ? 4.059 0.328 -9.392 1.00 85.50 82 LEU A CA 1
ATOM 570 C C . LEU A 1 82 ? 3.196 1.595 -9.290 1.00 85.50 82 LEU A C 1
ATOM 572 O O . LEU A 1 82 ? 2.510 1.791 -8.287 1.00 85.50 82 LEU A O 1
ATOM 576 N N . ARG A 1 83 ? 3.158 2.414 -10.351 1.00 88.12 83 ARG A N 1
ATOM 577 C CA . ARG A 1 83 ? 2.272 3.588 -10.436 1.00 88.12 83 ARG A CA 1
ATOM 578 C C . ARG A 1 83 ? 0.793 3.209 -10.379 1.00 88.12 83 ARG A C 1
ATOM 580 O O . ARG A 1 83 ? 0.053 3.847 -9.633 1.00 88.12 83 ARG A O 1
ATOM 587 N N . ASP A 1 84 ? 0.379 2.163 -11.087 1.00 90.00 84 ASP A N 1
ATOM 588 C CA . ASP A 1 84 ? -1.006 1.677 -11.070 1.00 90.00 84 ASP A CA 1
ATOM 589 C C . ASP A 1 84 ? -1.412 1.178 -9.677 1.00 90.00 84 ASP A C 1
ATOM 591 O O . ASP A 1 84 ? -2.497 1.502 -9.190 1.00 90.00 84 ASP A O 1
ATOM 595 N N . ALA A 1 85 ? -0.521 0.458 -8.987 1.00 88.06 85 ALA A N 1
ATOM 596 C CA . ALA A 1 85 ? -0.748 0.020 -7.612 1.00 88.06 85 ALA A CA 1
ATOM 597 C C . ALA A 1 85 ? -0.913 1.212 -6.649 1.00 88.06 85 ALA A C 1
ATOM 599 O O . ALA A 1 85 ? -1.844 1.227 -5.841 1.00 88.06 85 ALA A O 1
ATOM 600 N N . LEU A 1 86 ? -0.066 2.244 -6.764 1.00 85.88 86 LEU A N 1
ATOM 601 C CA . LEU A 1 86 ? -0.185 3.475 -5.971 1.00 85.88 86 LEU A CA 1
ATOM 602 C C . LEU A 1 86 ? -1.474 4.246 -6.283 1.00 85.88 86 LEU A C 1
ATOM 604 O O . LEU A 1 86 ? -2.129 4.756 -5.371 1.00 85.88 86 LEU A O 1
ATOM 608 N N . ALA A 1 87 ? -1.853 4.335 -7.559 1.00 87.38 87 ALA A N 1
ATOM 609 C CA . ALA A 1 87 ? -3.096 4.971 -7.979 1.00 87.38 87 ALA A CA 1
ATOM 610 C C . ALA A 1 87 ? -4.313 4.234 -7.399 1.00 87.38 87 ALA A C 1
ATOM 612 O O . ALA A 1 87 ? -5.194 4.873 -6.823 1.00 87.38 87 ALA A O 1
ATOM 613 N N . GLY A 1 88 ? -4.315 2.898 -7.454 1.00 87.38 88 GLY A N 1
ATOM 614 C CA . GLY A 1 88 ? -5.340 2.059 -6.830 1.00 87.38 88 GLY A CA 1
ATOM 615 C C . GLY A 1 88 ? -5.452 2.288 -5.321 1.00 87.38 88 GLY A C 1
ATOM 616 O O . GLY A 1 88 ? -6.552 2.495 -4.810 1.00 87.38 88 GLY A O 1
ATOM 617 N N . CYS A 1 89 ? -4.319 2.367 -4.617 1.00 89.44 89 CYS A N 1
ATOM 618 C CA . CYS A 1 89 ? -4.288 2.672 -3.185 1.00 89.44 89 CYS A CA 1
ATOM 619 C C . CYS A 1 89 ? -4.876 4.048 -2.851 1.00 89.44 89 CYS A C 1
ATOM 621 O O . CYS A 1 89 ? -5.639 4.185 -1.893 1.00 89.44 89 CYS A O 1
ATOM 623 N N . ARG A 1 90 ? -4.574 5.075 -3.654 1.00 85.69 90 ARG A N 1
ATOM 624 C CA . ARG A 1 90 ? -5.152 6.418 -3.481 1.00 85.69 90 ARG A CA 1
ATOM 625 C C . ARG A 1 90 ? -6.663 6.425 -3.680 1.00 85.69 90 ARG A C 1
ATOM 627 O O . ARG A 1 90 ? -7.363 7.066 -2.901 1.00 85.69 90 ARG A O 1
ATOM 634 N N . ILE A 1 91 ? -7.155 5.726 -4.702 1.00 82.44 91 ILE A N 1
ATOM 635 C CA . ILE A 1 91 ? -8.592 5.623 -4.981 1.00 82.44 91 ILE A CA 1
ATOM 636 C C . ILE A 1 91 ? -9.297 4.939 -3.810 1.00 82.44 91 ILE A C 1
ATOM 638 O O . ILE A 1 91 ? -10.245 5.508 -3.276 1.00 82.44 91 ILE A O 1
ATOM 642 N N . SER A 1 92 ? -8.788 3.791 -3.348 1.00 82.12 92 SER A N 1
ATOM 643 C CA . SER A 1 92 ? -9.387 3.074 -2.217 1.00 82.12 92 SER A CA 1
ATOM 644 C C . SER A 1 92 ? -9.400 3.903 -0.929 1.00 82.12 92 SER A C 1
ATOM 646 O O . SER A 1 92 ? -10.334 3.782 -0.135 1.00 82.12 92 SER A O 1
ATOM 648 N N . LEU A 1 93 ? -8.383 4.743 -0.706 1.00 75.12 93 LEU A N 1
ATOM 649 C CA . LEU A 1 93 ? -8.327 5.644 0.446 1.00 75.12 93 LEU A CA 1
ATOM 650 C C . LEU A 1 93 ? -9.358 6.779 0.334 1.00 75.12 93 LEU A C 1
ATOM 652 O O . LEU A 1 93 ? -10.001 7.129 1.321 1.00 75.12 93 LEU A O 1
ATOM 656 N N . ALA A 1 94 ? -9.533 7.342 -0.865 1.00 75.94 94 ALA A N 1
ATOM 657 C CA . ALA A 1 94 ? -10.493 8.414 -1.124 1.00 75.94 94 ALA A CA 1
ATOM 658 C C . ALA A 1 94 ? -11.950 7.931 -1.047 1.00 75.94 94 ALA A C 1
ATOM 660 O O . ALA A 1 94 ? -12.815 8.659 -0.560 1.00 75.94 94 ALA A O 1
ATOM 661 N N . THR A 1 95 ? -12.232 6.703 -1.491 1.00 77.69 95 THR A N 1
ATOM 662 C CA . THR A 1 95 ? -13.578 6.116 -1.410 1.00 77.69 95 THR A CA 1
ATOM 663 C C . THR A 1 95 ? -13.889 5.522 -0.038 1.00 77.69 95 THR A C 1
ATOM 665 O O . THR A 1 95 ? -15.062 5.297 0.274 1.00 77.69 95 THR A O 1
ATOM 668 N N . GLY A 1 96 ? -12.870 5.315 0.806 1.00 63.53 96 GLY A N 1
ATOM 669 C CA . GLY A 1 96 ? -13.011 4.658 2.105 1.00 63.53 96 GLY A CA 1
ATOM 670 C C . GLY A 1 96 ? -13.335 3.167 1.981 1.00 63.53 96 GLY A C 1
ATOM 671 O O . GLY A 1 96 ? -14.009 2.627 2.850 1.00 63.53 96 GLY A O 1
ATOM 672 N N . GLY A 1 97 ? -12.905 2.518 0.890 1.00 57.47 97 GLY A N 1
ATOM 673 C CA . GLY A 1 97 ? -13.127 1.087 0.635 1.00 57.47 97 GLY A CA 1
ATOM 674 C C . GLY A 1 97 ? -14.558 0.677 0.276 1.00 57.47 97 GLY A C 1
ATOM 675 O O . GLY A 1 97 ? -14.847 -0.515 0.321 1.00 57.47 97 GLY A O 1
ATOM 676 N N . ARG A 1 98 ? -15.430 1.640 -0.049 1.00 51.78 98 ARG A N 1
ATOM 677 C CA . ARG A 1 98 ? -16.763 1.397 -0.625 1.00 51.78 98 ARG A CA 1
ATOM 678 C C . ARG A 1 98 ? -16.703 1.165 -2.127 1.00 51.78 98 ARG A C 1
ATOM 680 O O . ARG A 1 98 ? -15.843 1.811 -2.773 1.00 51.78 98 ARG A O 1
#

Sequence (98 aa):
MTAPGLATAVETAAHGAHLAWCAGVSEVASEASDSAAASTLMSALRMRIGELQLDASLVDPAVEKGKRAARAYAAAGDESRLRDALAGCRISLATGGR

pLDDT: mean 80.27, std 12.14, range [39.66, 95.19]

Secondary structure (DSSP, 8-state):
---HHHHHHHHHHHHHHHHHHHHHHHHHHHHHH--HHHHHHHHHHHHHHHHTT--HHHHHHHHHHHHHHHHHHHHTT-HHHHHHHHHHHHHHHHHTT-